Protein AF-A0A920LAZ4-F1 (afdb_monomer)

Structure (mmCIF, N/CA/C/O backbone):
data_AF-A0A920LAZ4-F1
#
_entry.id   AF-A0A920LAZ4-F1
#
loop_
_atom_site.group_PDB
_atom_site.id
_atom_site.type_symbol
_atom_site.label_atom_id
_atom_site.label_alt_id
_atom_site.label_comp_id
_atom_site.label_asym_id
_atom_site.label_entity_id
_atom_site.label_seq_id
_atom_site.pdbx_PDB_ins_code
_atom_site.Cartn_x
_atom_site.Cartn_y
_atom_site.Cartn_z
_atom_site.occupancy
_atom_site.B_iso_or_equiv
_atom_site.auth_seq_id
_atom_site.auth_comp_id
_atom_site.auth_asym_id
_atom_site.auth_atom_id
_atom_site.pdbx_PDB_model_num
ATOM 1 N N . MET A 1 1 ? -30.331 10.396 49.986 1.00 53.00 1 MET A N 1
ATOM 2 C CA . MET A 1 1 ? -31.329 10.910 49.026 1.00 53.00 1 MET A CA 1
ATOM 3 C C . MET A 1 1 ? -30.552 11.430 47.834 1.00 53.00 1 MET A C 1
ATOM 5 O O . MET A 1 1 ? -29.598 12.159 48.061 1.00 53.00 1 MET A O 1
ATOM 9 N N . ALA A 1 2 ? -30.860 10.979 46.620 1.00 58.97 2 ALA A N 1
ATOM 10 C CA . ALA A 1 2 ? -30.285 11.540 45.400 1.00 58.97 2 ALA A CA 1
ATOM 11 C C . ALA A 1 2 ? -31.360 12.420 44.762 1.00 58.97 2 ALA A C 1
ATOM 13 O O . ALA A 1 2 ? -32.485 11.960 44.573 1.00 58.97 2 ALA A O 1
ATOM 14 N N . GLU A 1 3 ? -31.033 13.681 44.514 1.00 60.91 3 GLU A N 1
ATOM 15 C CA . GLU A 1 3 ? -31.955 14.652 43.930 1.00 60.91 3 GLU A CA 1
ATOM 16 C C . GLU A 1 3 ? -31.967 14.466 42.409 1.00 60.91 3 GLU A C 1
ATOM 18 O O . GLU A 1 3 ? -30.912 14.395 41.774 1.00 60.91 3 GLU A O 1
ATOM 23 N N . ALA A 1 4 ? -33.160 14.296 41.835 1.00 68.44 4 ALA A N 1
ATOM 24 C CA . ALA A 1 4 ? -33.341 14.086 40.406 1.00 68.44 4 ALA A CA 1
ATOM 25 C C . ALA A 1 4 ? -33.201 15.424 39.670 1.00 68.44 4 ALA A C 1
ATOM 27 O O . ALA A 1 4 ? -33.919 16.377 39.960 1.00 68.44 4 ALA A O 1
ATOM 28 N N . ILE A 1 5 ? -32.276 15.493 38.712 1.00 71.62 5 ILE A N 1
ATOM 29 C CA . ILE A 1 5 ? -32.167 16.634 37.801 1.00 71.62 5 ILE A CA 1
ATOM 30 C C . ILE A 1 5 ? -33.279 16.489 36.758 1.00 71.62 5 ILE A C 1
ATOM 32 O O . ILE A 1 5 ? -33.207 15.615 35.893 1.00 71.62 5 ILE A O 1
ATOM 36 N N . GLU A 1 6 ? -34.309 17.330 36.838 1.00 60.12 6 GLU A N 1
ATOM 37 C CA . GLU A 1 6 ? -35.322 17.446 35.787 1.00 60.12 6 GLU A CA 1
ATOM 38 C C . GLU A 1 6 ? -34.756 18.259 34.614 1.00 60.12 6 GLU A C 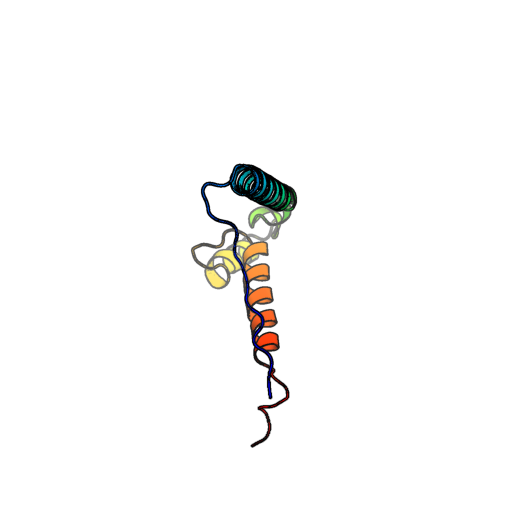1
ATOM 40 O O . GLU A 1 6 ? -34.495 19.458 34.721 1.00 60.12 6 GLU A O 1
ATOM 45 N N . LEU A 1 7 ? -34.534 17.587 33.483 1.00 64.81 7 LEU A N 1
ATOM 46 C CA . LEU A 1 7 ? -34.115 18.215 32.232 1.00 64.81 7 LEU A CA 1
ATOM 47 C C . LEU A 1 7 ? -35.355 18.651 31.446 1.00 64.81 7 LEU A C 1
ATOM 49 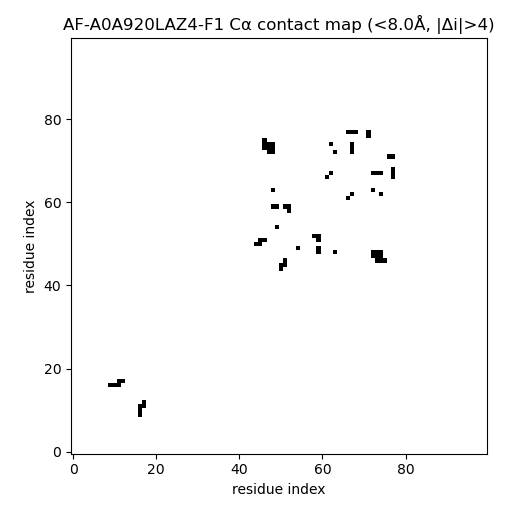O O . LEU A 1 7 ? -36.084 17.814 30.916 1.00 64.81 7 LEU A O 1
ATOM 53 N N . ASN A 1 8 ? -35.578 19.962 31.356 1.00 59.16 8 ASN A N 1
ATOM 54 C CA . ASN A 1 8 ? -36.621 20.535 30.513 1.00 59.16 8 ASN A 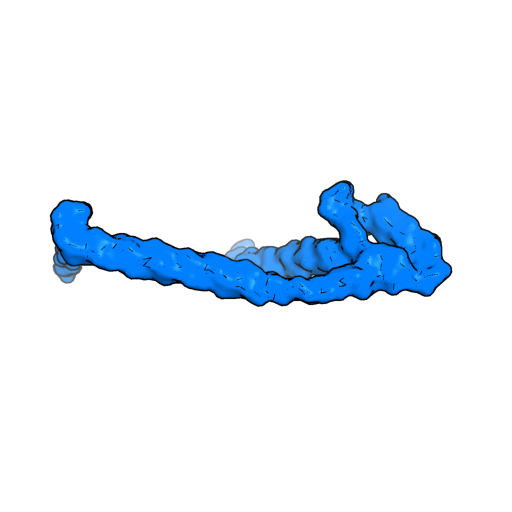CA 1
ATOM 55 C C . ASN A 1 8 ? -36.053 20.793 29.109 1.00 59.16 8 ASN A C 1
ATOM 57 O O . ASN A 1 8 ? -35.289 21.740 28.911 1.00 59.16 8 ASN A O 1
ATOM 61 N N . PHE A 1 9 ? -36.382 19.931 28.147 1.00 66.19 9 PHE A N 1
ATOM 62 C CA . PHE A 1 9 ? -35.971 20.129 26.759 1.00 66.19 9 PHE A CA 1
ATOM 63 C C . PHE A 1 9 ? -36.935 21.100 26.056 1.00 66.19 9 PHE A C 1
ATOM 65 O O . PHE A 1 9 ? -38.151 20.921 26.163 1.00 66.19 9 PHE A O 1
ATOM 72 N N . PRO A 1 10 ? -36.426 22.126 25.348 1.00 62.06 10 PRO A N 1
ATOM 73 C CA . PRO A 1 10 ? -37.269 23.067 24.615 1.00 62.06 10 PRO A CA 1
ATOM 74 C C . PRO A 1 10 ? -38.068 22.351 23.519 1.00 62.06 10 PRO A C 1
ATOM 76 O O . PRO A 1 10 ? -37.574 21.424 22.877 1.00 62.06 10 PRO A O 1
ATOM 79 N N . ASN A 1 11 ? -39.313 22.783 23.308 1.00 61.19 11 ASN A N 1
ATOM 80 C CA . ASN A 1 11 ? -40.232 22.160 22.360 1.00 61.19 11 ASN A CA 1
ATOM 81 C C . ASN A 1 11 ? -39.834 22.534 20.915 1.00 61.19 11 ASN A C 1
ATOM 83 O O . ASN A 1 11 ? -39.423 23.667 20.642 1.00 61.19 11 ASN A O 1
ATOM 87 N N . GLU A 1 12 ? -39.969 21.612 19.956 1.00 58.16 12 GLU A N 1
ATOM 88 C CA . GLU A 1 12 ? -39.529 21.803 18.554 1.00 58.16 12 GLU A CA 1
ATOM 89 C C . GLU A 1 12 ? -40.221 22.980 17.832 1.00 58.16 12 GLU A C 1
ATOM 91 O O . GLU A 1 12 ? -39.770 23.432 16.780 1.00 58.16 12 GLU A O 1
ATOM 96 N N . ASN A 1 13 ? -41.312 23.505 18.399 1.00 57.78 13 ASN A N 1
ATOM 97 C CA . ASN A 1 13 ? -42.105 24.588 17.817 1.00 57.78 13 ASN A CA 1
ATOM 98 C C . ASN A 1 13 ? -41.763 25.999 18.326 1.00 57.78 13 ASN A C 1
ATOM 100 O O . ASN A 1 13 ? -42.342 26.970 17.829 1.00 57.78 13 ASN A O 1
ATOM 104 N N . ASP A 1 14 ? -40.828 26.144 19.265 1.00 61.06 14 ASP A N 1
ATOM 105 C CA . ASP A 1 14 ? -40.408 27.456 19.755 1.00 61.06 14 ASP A CA 1
ATOM 106 C C . ASP A 1 14 ? -39.486 28.162 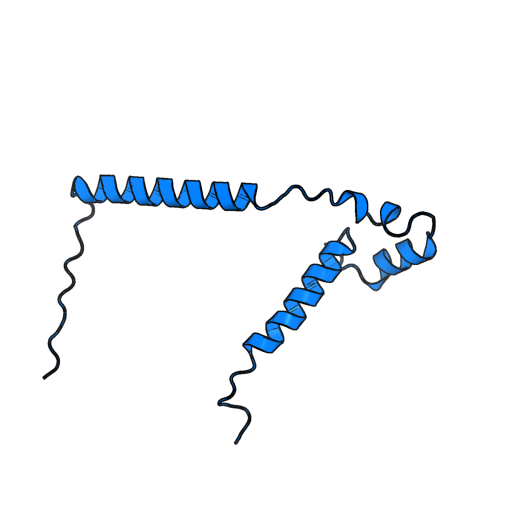18.746 1.00 61.06 14 ASP A C 1
ATOM 108 O O . ASP A 1 14 ? -38.588 27.573 18.150 1.00 61.06 14 ASP A O 1
ATOM 112 N N . LYS A 1 15 ? -39.673 29.472 18.532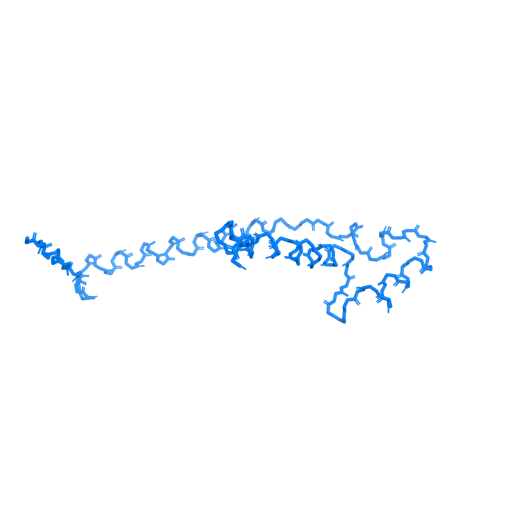 1.00 58.62 15 LYS A N 1
ATOM 113 C CA . LYS A 1 15 ? -38.835 30.244 17.585 1.00 58.62 15 LYS A CA 1
ATOM 114 C C . LYS A 1 15 ? -37.336 30.120 17.898 1.00 58.62 15 LYS A C 1
ATOM 116 O O . LYS A 1 15 ? -36.529 30.036 16.981 1.00 58.62 15 LYS A O 1
ATOM 121 N N . SER A 1 16 ? -37.000 30.016 19.185 1.00 60.09 16 SER A N 1
ATOM 122 C CA . SER A 1 16 ? -35.633 29.793 19.659 1.00 60.09 16 SER A CA 1
ATOM 123 C C . SER A 1 16 ? -35.076 28.423 19.249 1.00 60.09 16 SER A C 1
ATOM 125 O O . SER A 1 16 ? -33.911 28.347 18.878 1.00 60.09 16 SER A O 1
ATOM 127 N N . SER A 1 17 ? -35.876 27.348 19.225 1.00 59.62 17 SER A N 1
ATOM 128 C CA . SER A 1 17 ? -35.383 26.029 18.800 1.00 59.62 17 SER A CA 1
ATOM 129 C C . SER A 1 17 ? -35.132 25.973 17.291 1.00 59.62 17 SER A C 1
ATOM 131 O O . SER A 1 17 ? -34.174 25.336 16.864 1.00 59.62 17 SER A O 1
ATOM 133 N N . LYS A 1 18 ? -35.892 26.712 16.471 1.00 63.50 18 LYS A N 1
ATOM 134 C CA . LYS A 1 18 ? -35.597 26.860 15.031 1.00 63.50 18 LYS A CA 1
ATOM 135 C C . LYS A 1 18 ? -34.265 27.566 14.772 1.00 63.50 18 LYS A C 1
ATOM 137 O O . LYS A 1 18 ? -33.483 27.080 13.963 1.00 63.50 18 LYS A O 1
ATOM 142 N N . GLU A 1 19 ? -33.988 28.657 15.483 1.00 68.06 19 GLU A N 1
ATOM 143 C CA . GLU A 1 19 ? -32.721 29.397 15.368 1.00 68.06 19 GLU A CA 1
ATOM 144 C C . GLU A 1 19 ? -31.518 28.551 15.828 1.00 68.06 19 GLU A C 1
ATOM 146 O O . GLU A 1 19 ? -30.470 28.535 15.176 1.00 68.06 19 GLU A O 1
ATOM 151 N N . LEU A 1 20 ? -31.681 27.775 16.905 1.00 64.88 20 LEU A N 1
ATOM 152 C CA . LEU A 1 20 ? -30.651 26.845 17.371 1.00 64.88 20 LEU A CA 1
ATOM 153 C C . LEU A 1 20 ? -30.406 25.704 16.376 1.00 64.88 20 LEU A C 1
ATOM 155 O O . LEU A 1 20 ? -29.252 25.378 16.116 1.00 64.88 20 LEU A O 1
ATOM 159 N N . ASN A 1 21 ? -31.457 25.138 15.777 1.00 69.75 21 ASN A N 1
ATOM 160 C CA . ASN A 1 21 ? -31.311 24.108 14.746 1.00 69.75 21 ASN A CA 1
ATOM 161 C C . ASN A 1 21 ? -30.551 24.642 13.523 1.00 69.75 21 ASN A C 1
ATOM 163 O O . ASN A 1 21 ? -29.631 23.980 13.051 1.00 69.75 21 ASN A O 1
ATOM 167 N N . THR A 1 22 ? -30.843 25.869 13.072 1.00 75.31 22 THR A N 1
ATOM 168 C CA . THR A 1 22 ? -30.102 26.484 11.956 1.00 75.31 22 THR A CA 1
ATOM 169 C C . THR A 1 22 ? -28.626 26.704 12.281 1.00 75.31 22 THR A C 1
ATOM 171 O O . THR A 1 22 ? -27.767 26.425 11.451 1.00 75.31 22 THR A O 1
ATOM 174 N N . LEU A 1 23 ? -28.305 27.119 13.512 1.00 74.75 23 LEU A N 1
ATOM 175 C CA . LEU A 1 23 ? -26.919 27.314 13.941 1.00 74.75 23 LEU A CA 1
ATOM 176 C C . LEU A 1 23 ? -26.154 25.985 14.037 1.00 74.75 23 LEU A C 1
ATOM 178 O O . LEU A 1 23 ? -24.980 25.914 13.670 1.00 74.75 23 LEU A O 1
ATOM 182 N N . VAL A 1 24 ? -26.813 24.926 14.517 1.00 75.75 24 VAL A N 1
ATOM 183 C CA . VAL A 1 24 ? -26.250 23.569 14.572 1.00 75.75 24 VAL A CA 1
ATOM 184 C C . VAL A 1 24 ? -25.996 23.033 13.164 1.00 75.75 24 VAL A C 1
ATOM 186 O O . VAL A 1 24 ? -24.920 22.491 12.912 1.00 75.75 24 VAL A O 1
ATOM 189 N N . GLU A 1 25 ? -26.937 23.222 12.239 1.00 76.56 25 GLU A N 1
ATOM 190 C CA . GLU A 1 25 ? -26.780 22.842 10.833 1.00 76.56 25 GLU A CA 1
ATOM 191 C C . GLU A 1 25 ? -25.634 23.603 10.158 1.00 76.56 25 GLU A C 1
ATOM 193 O O . GLU A 1 25 ? -24.797 22.979 9.504 1.00 76.56 25 GLU A O 1
ATOM 198 N N . ASP A 1 26 ? -25.536 24.920 10.357 1.00 77.00 26 ASP A N 1
ATOM 199 C CA . ASP A 1 26 ? -24.459 25.742 9.799 1.00 77.00 26 ASP A CA 1
ATOM 200 C C . ASP A 1 26 ? -23.091 25.344 10.362 1.00 77.00 26 ASP A C 1
ATOM 202 O O . ASP A 1 26 ? -22.140 25.164 9.596 1.00 77.00 26 ASP A O 1
ATOM 206 N N . THR A 1 27 ? -23.005 25.095 11.672 1.00 77.50 27 THR A N 1
ATOM 207 C CA . THR A 1 27 ? -21.775 24.623 12.327 1.00 77.50 27 THR A CA 1
ATOM 208 C C . THR A 1 27 ? -21.383 23.232 11.825 1.00 77.50 27 THR A C 1
ATOM 210 O O . THR A 1 27 ? -20.218 22.984 11.522 1.00 77.50 27 THR A O 1
ATOM 213 N N . ALA A 1 28 ? -22.345 22.315 11.674 1.00 74.56 28 ALA A N 1
ATOM 214 C CA . ALA A 1 28 ? -22.099 20.988 11.114 1.00 74.56 28 ALA A CA 1
ATOM 215 C C . ALA A 1 28 ? -21.625 21.066 9.652 1.00 74.56 28 ALA A C 1
ATOM 217 O O . ALA A 1 28 ? -20.739 20.316 9.239 1.00 74.56 28 ALA A O 1
ATOM 218 N N . ARG A 1 29 ? -22.172 22.002 8.871 1.00 73.69 29 ARG A N 1
ATOM 219 C CA . ARG A 1 29 ? -21.793 22.246 7.475 1.00 73.69 29 ARG A CA 1
ATOM 220 C C . ARG A 1 29 ? -20.421 22.908 7.352 1.00 73.69 29 ARG A C 1
ATOM 222 O O . ARG A 1 29 ? -19.698 22.624 6.400 1.00 73.69 29 ARG A O 1
ATOM 229 N N . GLU A 1 30 ? -20.055 23.774 8.289 1.00 75.38 30 GLU A N 1
ATOM 230 C CA . GLU A 1 30 ? -18.730 24.388 8.380 1.00 75.38 30 GLU A CA 1
ATOM 231 C C . GLU A 1 30 ? -17.669 23.368 8.805 1.00 75.38 30 GLU A C 1
ATOM 233 O O . GLU A 1 30 ? -16.657 23.234 8.119 1.00 75.38 30 GLU A O 1
ATOM 238 N N . LEU A 1 31 ? -17.954 22.545 9.818 1.00 73.06 31 LEU A N 1
ATOM 239 C CA . LEU A 1 31 ? -17.114 21.407 10.203 1.00 73.06 31 LEU A CA 1
ATOM 240 C C . LEU A 1 31 ? -16.930 20.419 9.041 1.00 73.06 31 LEU A C 1
ATOM 242 O O . LEU A 1 31 ? -15.814 19.968 8.792 1.00 73.06 31 LEU A O 1
ATOM 246 N N . ALA A 1 32 ? -17.987 20.123 8.275 1.00 67.69 32 ALA A N 1
ATOM 247 C CA . ALA A 1 32 ? -17.883 19.291 7.073 1.00 67.69 32 ALA A CA 1
ATOM 248 C C . ALA A 1 32 ? -16.967 19.926 6.007 1.00 67.69 32 ALA A C 1
ATOM 250 O O . ALA A 1 32 ? -16.111 19.245 5.447 1.00 67.69 32 ALA A O 1
ATOM 251 N N . LYS A 1 33 ? -17.071 21.244 5.777 1.00 67.06 33 LYS A N 1
ATOM 252 C CA . LYS A 1 33 ? -16.180 21.979 4.858 1.00 67.06 33 LYS A CA 1
ATOM 253 C C . LYS A 1 33 ? -14.725 22.019 5.337 1.00 67.06 33 LYS A C 1
ATOM 255 O O . LYS A 1 33 ? -13.820 22.028 4.505 1.00 67.06 33 LYS A O 1
ATOM 260 N N . GLU A 1 34 ? -14.476 22.075 6.644 1.00 59.25 34 GLU A N 1
ATOM 261 C CA . GLU A 1 34 ? -13.120 22.006 7.205 1.00 59.25 34 GLU A CA 1
ATOM 262 C C . GLU A 1 34 ? -12.499 20.612 7.060 1.00 59.25 34 GLU A C 1
ATOM 264 O O . GLU A 1 34 ? -11.295 20.507 6.812 1.00 59.25 34 GLU A O 1
ATOM 269 N N . ILE A 1 35 ? -13.305 19.550 7.154 1.00 58.41 35 ILE A N 1
ATOM 270 C CA . ILE A 1 35 ? -12.863 18.174 6.890 1.00 58.41 35 ILE A CA 1
ATOM 271 C C . ILE A 1 35 ? -12.498 18.011 5.404 1.00 58.41 35 ILE A C 1
ATOM 273 O O . ILE A 1 35 ? -11.415 17.508 5.107 1.00 58.41 35 ILE A O 1
ATOM 277 N N . ASP A 1 36 ? -13.322 18.528 4.486 1.00 52.25 36 ASP A N 1
ATOM 278 C CA . ASP A 1 36 ? -13.044 18.545 3.037 1.00 52.25 36 ASP A CA 1
ATOM 279 C C . ASP A 1 36 ? -11.793 19.371 2.666 1.00 52.25 36 ASP A C 1
ATOM 281 O O . ASP A 1 36 ? -11.080 19.053 1.717 1.00 52.25 36 ASP A O 1
ATOM 285 N N . LYS A 1 37 ? -11.469 20.431 3.419 1.00 50.91 37 LYS A N 1
ATOM 286 C CA . LYS A 1 37 ? -10.251 21.237 3.189 1.00 50.91 37 LYS A CA 1
ATOM 287 C C . LYS A 1 37 ? -8.986 20.636 3.809 1.00 50.91 37 LYS A C 1
ATOM 289 O O . LYS A 1 37 ? -7.891 20.935 3.335 1.00 50.91 37 LYS A O 1
ATOM 294 N N . LYS A 1 38 ? -9.112 19.805 4.851 1.00 47.56 38 LYS A N 1
ATOM 295 C CA . LYS A 1 38 ? -7.996 19.061 5.468 1.00 47.56 38 LYS A CA 1
ATOM 296 C C . LYS A 1 38 ? -7.674 17.744 4.774 1.00 47.56 38 LYS A C 1
ATOM 298 O O . LYS A 1 38 ? -6.652 17.146 5.099 1.00 47.56 38 LYS A O 1
ATOM 303 N N . THR A 1 39 ? -8.446 17.332 3.772 1.00 47.59 39 THR A N 1
ATOM 304 C CA . THR A 1 39 ? -7.851 16.583 2.667 1.00 47.59 39 THR A CA 1
ATOM 305 C C . THR A 1 39 ? -7.106 17.594 1.814 1.00 47.59 39 THR A C 1
ATOM 307 O O . THR A 1 39 ? -7.563 18.020 0.753 1.00 47.59 39 THR A O 1
ATOM 310 N N . THR A 1 40 ? -5.945 18.025 2.314 1.00 48.25 40 THR A N 1
ATOM 311 C CA . THR A 1 40 ? -4.867 18.454 1.439 1.00 48.25 40 THR A CA 1
ATOM 312 C C . THR A 1 40 ? -4.884 17.483 0.276 1.00 48.25 40 THR A C 1
ATOM 314 O O . THR A 1 40 ? -4.830 16.264 0.454 1.00 48.25 40 THR A O 1
ATOM 317 N N . LYS A 1 41 ? -5.049 18.021 -0.927 1.00 52.19 41 LYS A N 1
ATOM 318 C CA . LYS A 1 41 ? -4.727 17.327 -2.163 1.00 52.19 41 LYS A CA 1
ATOM 319 C C . LYS A 1 41 ? -3.206 17.158 -2.134 1.00 52.19 41 LYS A C 1
ATOM 321 O O . LYS A 1 41 ? -2.487 17.836 -2.856 1.00 52.19 41 LYS A O 1
ATOM 326 N N . ASP A 1 42 ? -2.724 16.379 -1.165 1.00 57.03 42 ASP A N 1
ATOM 327 C CA . ASP A 1 42 ? -1.367 15.904 -1.081 1.00 57.03 42 ASP A CA 1
ATOM 328 C C . ASP A 1 42 ? -1.158 15.261 -2.426 1.00 57.03 42 ASP A C 1
ATOM 330 O O . ASP A 1 42 ? -1.939 14.406 -2.842 1.00 57.03 42 ASP A O 1
ATOM 334 N N . ASP A 1 43 ? -0.209 15.799 -3.171 1.00 67.62 43 ASP A N 1
ATOM 335 C CA . ASP A 1 43 ? 0.046 15.355 -4.519 1.00 67.62 43 ASP A CA 1
ATOM 336 C C . ASP A 1 43 ? 0.537 13.901 -4.449 1.00 67.62 43 ASP A C 1
ATOM 338 O O . ASP A 1 43 ? 1.729 13.613 -4.303 1.00 67.62 43 ASP A O 1
ATOM 342 N N . PHE A 1 44 ? -0.415 12.960 -4.459 1.00 74.88 44 PHE A N 1
ATOM 343 C CA . PHE A 1 44 ? -0.172 11.525 -4.387 1.00 74.88 44 PHE A CA 1
ATOM 344 C C . PHE A 1 44 ? 0.499 11.024 -5.666 1.00 74.88 44 PHE A C 1
ATOM 346 O O . PHE A 1 44 ? 0.867 9.855 -5.727 1.00 74.88 44 PHE A O 1
ATOM 353 N N . SER A 1 45 ? 0.736 11.901 -6.650 1.00 80.38 45 SER A N 1
ATOM 354 C CA . SER A 1 45 ? 1.525 11.611 -7.844 1.00 80.38 45 SER A CA 1
ATOM 355 C C . SER A 1 45 ? 2.869 10.987 -7.481 1.00 80.38 45 SER A C 1
ATOM 357 O O . SER A 1 45 ? 3.253 9.991 -8.082 1.00 80.38 45 SER A O 1
ATOM 359 N N . LYS A 1 46 ? 3.545 11.460 -6.422 1.00 85.62 46 LYS A N 1
ATOM 360 C CA . LYS A 1 46 ? 4.818 10.867 -5.959 1.00 85.62 46 LYS A CA 1
ATOM 361 C C . LYS A 1 46 ? 4.699 9.420 -5.464 1.00 85.62 46 LYS A C 1
ATOM 363 O O . LYS A 1 46 ? 5.696 8.712 -5.377 1.00 85.62 46 LYS A O 1
ATOM 368 N N . TYR A 1 47 ? 3.492 9.003 -5.101 1.00 88.56 47 TYR A N 1
ATOM 369 C CA . TYR A 1 47 ? 3.182 7.652 -4.657 1.00 88.56 47 TYR A CA 1
ATOM 370 C C . TYR A 1 47 ? 2.452 6.849 -5.724 1.00 88.56 47 TYR A C 1
ATOM 372 O O . TYR A 1 47 ? 2.052 5.734 -5.435 1.00 88.56 47 TYR A O 1
ATOM 380 N N . GLN A 1 48 ? 2.248 7.353 -6.939 1.00 88.94 48 GLN A N 1
ATOM 381 C CA . GLN A 1 48 ? 1.833 6.470 -8.024 1.00 88.94 48 GLN A CA 1
ATOM 382 C C . GLN A 1 48 ? 2.900 5.394 -8.217 1.00 88.94 48 GLN A C 1
ATOM 384 O O . GLN A 1 48 ? 4.088 5.681 -8.090 1.00 88.94 48 GLN A O 1
ATOM 389 N N . ILE A 1 49 ? 2.473 4.161 -8.490 1.00 87.62 49 ILE A N 1
ATOM 390 C CA . ILE A 1 49 ? 3.363 2.991 -8.560 1.00 87.62 49 ILE A CA 1
ATOM 391 C C . ILE A 1 49 ? 4.548 3.260 -9.501 1.00 87.62 49 ILE A C 1
ATOM 393 O O . ILE A 1 49 ? 5.694 3.029 -9.115 1.00 87.62 49 ILE A O 1
ATOM 397 N N . ASP A 1 50 ? 4.267 3.842 -10.668 1.00 84.69 50 ASP A N 1
ATOM 398 C CA . ASP A 1 50 ? 5.260 4.161 -11.700 1.00 84.69 50 ASP A CA 1
ATOM 399 C C . ASP A 1 50 ? 6.290 5.205 -11.236 1.00 84.69 50 ASP A C 1
ATOM 401 O O . ASP A 1 50 ? 7.461 5.140 -11.603 1.00 84.69 50 ASP A O 1
ATOM 405 N N . ASN A 1 51 ? 5.873 6.148 -10.385 1.00 88.94 51 ASN A N 1
ATOM 406 C CA . ASN A 1 51 ? 6.745 7.194 -9.848 1.00 88.94 51 ASN A CA 1
ATOM 407 C C . ASN A 1 51 ? 7.511 6.725 -8.603 1.00 88.94 51 ASN A C 1
ATOM 409 O O . ASN A 1 51 ? 8.643 7.150 -8.375 1.00 88.94 51 ASN A O 1
ATOM 413 N N . TYR A 1 52 ? 6.902 5.856 -7.791 1.00 90.38 52 TYR A N 1
ATOM 414 C CA . TYR A 1 52 ? 7.476 5.370 -6.538 1.00 90.38 52 TYR A CA 1
ATOM 415 C C . TYR A 1 52 ? 8.645 4.404 -6.778 1.00 90.38 52 TYR A C 1
ATOM 417 O O . TYR A 1 52 ? 9.670 4.498 -6.105 1.00 90.38 52 TYR A O 1
ATOM 425 N N . TYR A 1 53 ? 8.519 3.530 -7.778 1.00 90.19 53 TYR A N 1
ATOM 426 C CA . TYR A 1 53 ? 9.583 2.638 -8.249 1.00 90.19 53 TYR A CA 1
ATOM 427 C C . TYR A 1 53 ? 10.147 3.123 -9.590 1.00 90.19 53 TYR A C 1
ATOM 429 O O . TYR A 1 53 ? 10.212 2.365 -10.553 1.00 90.19 53 TYR A O 1
ATOM 437 N N . ASN A 1 54 ? 10.524 4.401 -9.682 1.00 87.69 54 ASN A N 1
ATOM 438 C CA . ASN A 1 54 ? 10.982 5.009 -10.93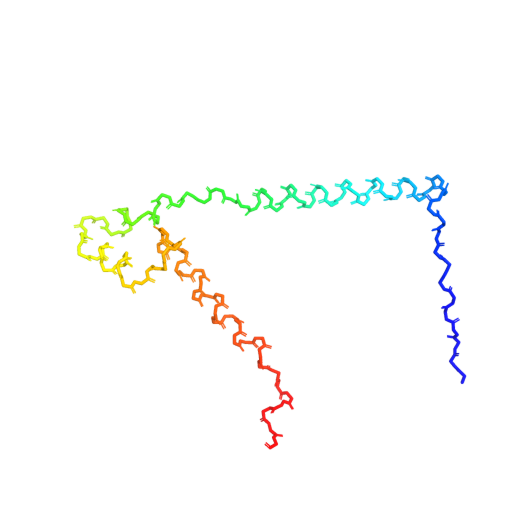4 1.00 87.69 54 ASN A CA 1
ATOM 439 C C . ASN A 1 54 ? 12.112 4.195 -11.604 1.00 87.69 54 ASN A C 1
ATOM 441 O O . ASN A 1 54 ? 13.247 4.174 -11.126 1.00 87.69 54 ASN A O 1
ATOM 445 N N . GLY A 1 55 ? 11.792 3.532 -12.719 1.00 88.44 55 GLY A N 1
ATOM 446 C CA . GLY A 1 55 ? 12.711 2.669 -13.471 1.00 88.44 55 GLY A CA 1
ATOM 447 C C . GLY A 1 55 ? 12.841 1.224 -12.963 1.00 88.44 55 GLY A C 1
ATOM 448 O O . GLY A 1 55 ? 13.492 0.420 -13.628 1.00 88.44 55 GLY A O 1
ATOM 449 N N . ASP A 1 56 ? 12.204 0.862 -11.847 1.00 93.25 56 ASP A N 1
ATOM 450 C CA . ASP A 1 56 ? 12.173 -0.496 -11.289 1.00 93.25 56 ASP A CA 1
ATOM 451 C C . ASP A 1 56 ? 10.813 -1.166 -11.540 1.00 93.25 56 ASP A C 1
ATOM 453 O O . ASP A 1 56 ? 9.898 -1.176 -10.714 1.00 93.25 56 ASP A O 1
ATOM 457 N N . THR A 1 57 ? 10.697 -1.755 -12.729 1.00 94.12 57 THR A N 1
ATOM 458 C CA . THR A 1 57 ? 9.489 -2.472 -13.162 1.00 94.12 57 THR A CA 1
ATOM 459 C C . THR A 1 57 ? 9.198 -3.700 -12.301 1.00 94.12 57 THR A C 1
ATOM 461 O O . THR A 1 57 ? 8.039 -3.973 -11.996 1.00 94.12 57 THR A O 1
ATOM 464 N N . LEU A 1 58 ? 10.235 -4.412 -11.847 1.00 95.19 58 LEU A N 1
ATOM 465 C CA . LEU A 1 58 ? 10.068 -5.597 -11.011 1.00 95.19 58 LEU A CA 1
ATOM 466 C C . LEU A 1 58 ? 9.524 -5.220 -9.629 1.00 95.19 58 LEU A C 1
ATOM 468 O O . LEU A 1 58 ? 8.593 -5.862 -9.143 1.00 95.19 58 LEU A O 1
ATOM 472 N N . GLY A 1 59 ? 10.073 -4.174 -9.006 1.00 93.69 59 GLY A N 1
ATOM 473 C CA . GLY A 1 59 ? 9.587 -3.648 -7.730 1.00 93.69 59 GLY A CA 1
ATOM 474 C C . GLY A 1 59 ? 8.132 -3.181 -7.810 1.00 93.69 59 GLY A C 1
ATOM 475 O O . GLY A 1 59 ? 7.318 -3.547 -6.955 1.00 93.69 59 GLY A O 1
ATOM 476 N N . ALA A 1 60 ? 7.782 -2.461 -8.879 1.00 94.25 60 ALA A N 1
ATOM 477 C CA . ALA A 1 60 ? 6.415 -2.027 -9.161 1.00 94.25 60 ALA A CA 1
ATOM 478 C C . ALA A 1 60 ? 5.436 -3.210 -9.295 1.00 94.25 60 ALA A C 1
AT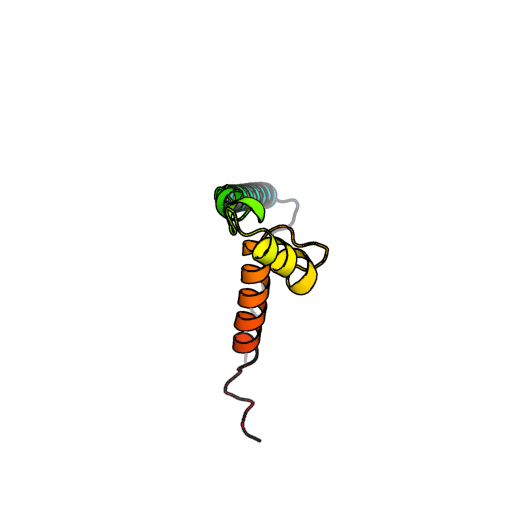OM 480 O O . ALA A 1 60 ? 4.386 -3.228 -8.643 1.00 94.25 60 ALA A O 1
ATOM 481 N N . ASP A 1 61 ? 5.796 -4.227 -10.081 1.00 94.69 61 ASP A N 1
ATOM 482 C CA . ASP A 1 61 ? 4.966 -5.415 -10.289 1.00 94.69 61 ASP A CA 1
ATOM 483 C C . ASP A 1 61 ? 4.810 -6.240 -9.014 1.00 94.69 61 ASP A C 1
ATOM 485 O O . ASP A 1 61 ? 3.725 -6.750 -8.724 1.00 94.69 61 ASP A O 1
ATOM 489 N N . VAL A 1 62 ? 5.874 -6.375 -8.222 1.00 95.62 62 VAL A N 1
ATOM 490 C CA . VAL A 1 62 ? 5.812 -7.072 -6.936 1.00 95.62 62 VAL A CA 1
ATOM 491 C C . VAL A 1 62 ? 4.877 -6.337 -5.980 1.00 95.62 62 VAL A C 1
ATOM 493 O O . VAL A 1 62 ? 3.999 -6.976 -5.397 1.00 95.62 62 VAL A O 1
ATOM 496 N N . LEU A 1 63 ? 5.005 -5.012 -5.848 1.00 94.31 63 LEU A N 1
ATOM 497 C CA . LEU A 1 63 ? 4.101 -4.208 -5.025 1.00 94.31 63 LEU A CA 1
ATOM 498 C C . LEU A 1 63 ? 2.641 -4.429 -5.450 1.00 94.31 63 LEU A C 1
ATOM 500 O O . LEU A 1 63 ? 1.806 -4.796 -4.618 1.00 94.31 63 LEU A O 1
ATOM 504 N N . LYS A 1 64 ? 2.353 -4.270 -6.745 1.00 93.88 64 LYS A N 1
ATOM 505 C CA . LYS A 1 64 ? 1.004 -4.377 -7.309 1.00 93.88 64 LYS A CA 1
ATOM 506 C C . LYS A 1 64 ? 0.396 -5.771 -7.156 1.00 93.88 64 LYS A C 1
ATOM 508 O O . LYS A 1 64 ? -0.767 -5.891 -6.793 1.00 93.88 64 LYS A O 1
ATOM 513 N N . ASN A 1 65 ? 1.171 -6.822 -7.415 1.00 94.94 65 ASN A N 1
ATOM 514 C CA . ASN A 1 65 ? 0.648 -8.188 -7.484 1.00 94.94 65 ASN A CA 1
ATOM 515 C C . ASN A 1 65 ? 0.683 -8.937 -6.144 1.00 94.94 65 ASN A C 1
ATOM 517 O O . ASN A 1 65 ? -0.002 -9.951 -6.003 1.00 94.94 65 ASN A O 1
ATOM 521 N N . LYS A 1 66 ? 1.518 -8.514 -5.184 1.00 96.44 66 LYS A N 1
ATOM 522 C CA . LYS A 1 66 ? 1.707 -9.232 -3.909 1.00 96.44 66 LYS A CA 1
ATOM 523 C C . LYS A 1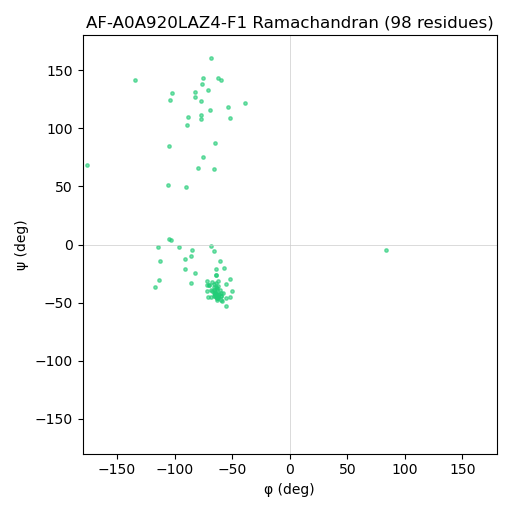 66 ? 1.209 -8.477 -2.684 1.00 96.44 66 LYS A C 1
ATOM 525 O O . LYS A 1 66 ? 0.827 -9.133 -1.718 1.00 96.44 66 LYS A O 1
ATOM 530 N N . TYR A 1 67 ? 1.244 -7.145 -2.690 1.00 96.25 67 TYR A N 1
ATOM 531 C CA . TYR A 1 67 ? 1.052 -6.358 -1.468 1.00 96.25 67 TYR A CA 1
ATOM 532 C C . TYR A 1 67 ? -0.181 -5.457 -1.493 1.00 96.25 67 TYR A C 1
ATOM 534 O O . TYR A 1 67 ? -0.823 -5.303 -0.447 1.00 96.25 67 TYR A O 1
ATOM 542 N N . LEU A 1 68 ? -0.510 -4.871 -2.648 1.00 95.50 68 LEU A N 1
ATOM 543 C CA . LEU A 1 68 ? -1.723 -4.072 -2.795 1.00 95.50 68 LEU A CA 1
ATOM 544 C C . LEU A 1 68 ? -2.960 -4.972 -2.778 1.00 95.50 68 LEU A C 1
ATOM 546 O O . LEU A 1 68 ? -3.017 -6.009 -3.441 1.00 95.50 68 LEU A O 1
ATOM 550 N N . ALA A 1 69 ? -3.958 -4.572 -1.996 1.00 95.44 69 ALA A N 1
ATOM 551 C CA . ALA A 1 69 ? -5.277 -5.176 -2.068 1.00 95.44 69 ALA A CA 1
ATOM 552 C C . ALA A 1 69 ? -5.955 -4.820 -3.407 1.00 95.44 69 ALA A C 1
ATOM 554 O O . ALA A 1 69 ? -5.601 -3.815 -4.020 1.00 95.44 69 ALA A O 1
ATOM 555 N 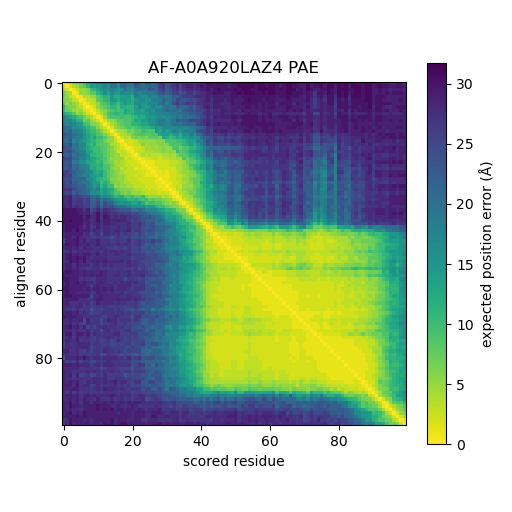N . PRO A 1 70 ? -6.979 -5.571 -3.853 1.00 94.06 70 PRO A N 1
ATOM 556 C CA . PRO A 1 70 ? -7.651 -5.308 -5.132 1.00 94.06 70 PRO A CA 1
ATOM 557 C C . PRO A 1 70 ? -8.243 -3.896 -5.291 1.00 94.06 70 PRO A C 1
ATOM 559 O O . PRO A 1 70 ? -8.506 -3.468 -6.409 1.00 94.06 70 PRO A O 1
ATOM 562 N N . TRP A 1 71 ? -8.481 -3.190 -4.183 1.00 92.56 71 TRP A N 1
ATOM 563 C CA . TRP A 1 71 ? -8.995 -1.816 -4.143 1.00 92.56 71 TRP A CA 1
ATOM 564 C C . TRP A 1 71 ? -7.913 -0.767 -3.841 1.00 92.56 71 TRP A C 1
ATOM 566 O O . TRP A 1 71 ? -8.239 0.405 -3.679 1.00 92.56 71 TRP A O 1
ATOM 576 N N . GLU A 1 72 ? -6.647 -1.173 -3.726 1.00 93.19 72 GLU A N 1
ATOM 577 C CA . GLU A 1 72 ? -5.506 -0.289 -3.492 1.00 93.19 72 GLU A CA 1
ATOM 578 C C . GLU A 1 72 ? -4.743 -0.088 -4.806 1.00 93.19 72 GLU A C 1
ATOM 580 O O . GLU A 1 72 ? -4.404 -1.037 -5.509 1.00 93.19 72 GLU A O 1
ATOM 585 N N . SER A 1 73 ? -4.474 1.168 -5.141 1.00 88.94 73 SER A N 1
ATOM 586 C CA . SER A 1 73 ? -3.753 1.598 -6.341 1.00 88.94 73 SER A CA 1
ATOM 587 C C . SER A 1 73 ? -2.397 2.224 -6.024 1.00 88.94 73 SER A C 1
ATOM 589 O O . SER A 1 73 ? -1.581 2.385 -6.929 1.00 88.94 73 SER A O 1
ATOM 591 N N . HIS A 1 74 ? -2.132 2.574 -4.760 1.00 90.31 74 HIS A N 1
ATOM 592 C CA . HIS A 1 74 ? -0.926 3.301 -4.369 1.00 90.31 74 HIS A CA 1
ATOM 593 C C . HIS A 1 74 ? -0.267 2.676 -3.121 1.00 90.31 74 HIS A C 1
ATOM 595 O O . HIS A 1 74 ? -0.972 2.326 -2.173 1.00 90.31 74 HIS A O 1
ATOM 601 N N . PRO A 1 75 ? 1.078 2.606 -3.023 1.00 93.25 75 PRO A N 1
ATOM 602 C CA . PRO A 1 75 ? 1.798 2.212 -1.805 1.00 93.25 75 PRO A CA 1
ATOM 603 C C . PRO A 1 75 ? 1.377 2.999 -0.559 1.00 93.25 75 PRO A C 1
ATOM 605 O O . PRO A 1 75 ? 1.402 2.462 0.548 1.00 93.25 75 PRO A O 1
ATOM 608 N N . TYR A 1 76 ? 0.948 4.251 -0.721 1.00 93.12 76 TYR A N 1
ATOM 609 C CA . TYR A 1 76 ? 0.453 5.055 0.391 1.00 93.12 76 TYR A CA 1
ATOM 610 C C . TYR A 1 76 ? -0.779 4.433 1.074 1.00 93.12 76 TYR A C 1
ATOM 612 O O . TYR A 1 76 ? -0.857 4.415 2.302 1.00 93.12 76 TYR A O 1
ATOM 620 N N . GLU A 1 77 ? -1.705 3.852 0.309 1.00 92.94 77 GLU A N 1
ATOM 621 C CA . GLU A 1 77 ? -2.914 3.210 0.848 1.00 92.94 77 GLU A CA 1
ATOM 622 C C . GLU A 1 77 ? -2.564 1.942 1.636 1.00 92.94 77 GLU A C 1
ATOM 624 O O . GLU A 1 77 ? -3.079 1.728 2.737 1.00 92.94 77 GLU A O 1
ATOM 629 N N . LEU A 1 78 ? -1.600 1.159 1.136 1.00 95.06 78 LEU A N 1
ATOM 630 C CA . LEU A 1 78 ? -1.025 0.026 1.864 1.00 95.06 78 LEU A CA 1
ATOM 631 C C . LEU A 1 78 ? -0.476 0.472 3.228 1.00 95.06 78 LEU A C 1
ATOM 633 O O . LEU A 1 78 ? -0.742 -0.177 4.244 1.00 95.06 78 LEU A O 1
ATOM 637 N N . TRP A 1 79 ? 0.275 1.576 3.281 1.00 94.94 79 TRP A N 1
ATOM 638 C CA . TRP A 1 79 ? 0.811 2.091 4.544 1.00 94.94 79 TRP A CA 1
ATOM 639 C C . TRP A 1 79 ? -0.284 2.560 5.491 1.00 94.94 79 TRP A C 1
ATOM 641 O O . TRP A 1 79 ? -0.223 2.253 6.680 1.00 94.94 79 TRP A O 1
ATOM 651 N N . GLN A 1 80 ? -1.307 3.250 4.985 1.00 94.94 80 GLN A N 1
ATOM 652 C CA . GLN A 1 80 ? -2.452 3.658 5.797 1.00 94.94 80 GLN A CA 1
ATOM 653 C C . GLN A 1 80 ? -3.170 2.449 6.401 1.00 94.94 80 GLN A C 1
ATOM 655 O O . GLN A 1 80 ? -3.479 2.446 7.597 1.00 94.94 80 GLN A O 1
ATOM 660 N N . ARG A 1 81 ? -3.393 1.394 5.608 1.00 96.31 81 ARG A N 1
ATOM 661 C CA . ARG A 1 81 ? -3.989 0.146 6.092 1.00 96.31 81 ARG A CA 1
ATOM 662 C C . ARG A 1 81 ? -3.142 -0.485 7.194 1.00 96.31 81 ARG A C 1
ATOM 664 O O . ARG A 1 81 ? -3.690 -0.847 8.237 1.00 96.31 81 ARG A O 1
ATOM 671 N N . GLN A 1 82 ? -1.828 -0.592 6.996 1.00 96.06 82 GLN A N 1
ATOM 672 C CA . GLN A 1 82 ? -0.930 -1.151 8.010 1.00 96.06 82 GLN A CA 1
ATOM 673 C C . GLN A 1 82 ? -0.899 -0.304 9.285 1.00 96.06 82 GLN A C 1
ATOM 675 O O . GLN A 1 82 ? -1.064 -0.841 10.379 1.00 96.06 82 GLN A O 1
ATOM 680 N N . ALA A 1 83 ? -0.776 1.018 9.161 1.00 95.69 83 ALA A N 1
ATOM 681 C CA . ALA A 1 83 ? -0.788 1.933 10.297 1.00 95.69 83 ALA A CA 1
ATOM 682 C C . ALA A 1 83 ? -2.097 1.830 11.095 1.00 95.69 83 ALA A C 1
ATOM 684 O O . ALA A 1 83 ? -2.071 1.780 12.323 1.00 95.69 83 ALA A O 1
ATOM 685 N N . LYS A 1 84 ? -3.245 1.727 10.414 1.00 94.50 84 LYS A N 1
ATOM 686 C CA . LYS A 1 84 ? -4.551 1.544 11.061 1.00 94.50 84 LYS A CA 1
ATOM 687 C C . LYS A 1 84 ? -4.647 0.206 11.792 1.00 94.50 84 LYS A C 1
ATOM 689 O O . LYS A 1 84 ? -5.165 0.172 12.907 1.00 94.50 84 LYS A O 1
ATOM 694 N N . ALA A 1 85 ? -4.151 -0.876 11.191 1.00 93.75 85 ALA A N 1
ATOM 695 C CA . ALA A 1 85 ? -4.117 -2.190 11.829 1.00 93.75 85 ALA A CA 1
ATOM 696 C C . ALA A 1 85 ? -3.244 -2.169 13.095 1.00 93.75 85 ALA A C 1
ATOM 698 O O . ALA A 1 85 ? -3.695 -2.600 14.155 1.00 93.75 85 ALA A O 1
ATOM 699 N N . LEU A 1 86 ? -2.049 -1.576 13.023 1.00 92.94 86 LEU A N 1
ATOM 700 C CA . LEU A 1 86 ? -1.158 -1.406 14.174 1.00 92.94 86 LEU A CA 1
ATOM 701 C C . LEU A 1 86 ? -1.780 -0.517 15.262 1.00 92.94 86 LEU A C 1
ATOM 703 O O . LEU A 1 86 ? -1.818 -0.888 16.427 1.00 92.94 86 LEU A O 1
ATOM 707 N N . ALA A 1 87 ? -2.364 0.625 14.906 1.00 91.75 87 ALA A N 1
ATOM 708 C CA . ALA A 1 87 ? -3.034 1.489 15.879 1.00 91.75 87 ALA A CA 1
ATOM 709 C C . ALA A 1 87 ? -4.254 0.811 16.532 1.00 91.75 87 ALA A C 1
ATOM 711 O O . ALA A 1 87 ? -4.634 1.147 17.655 1.00 91.75 87 ALA A O 1
ATOM 712 N N . SER A 1 88 ? -4.888 -0.143 15.843 1.00 89.75 88 SER A N 1
ATOM 713 C CA . SER A 1 88 ? -6.027 -0.880 16.390 1.00 89.75 88 SER A CA 1
ATOM 714 C C . SER A 1 88 ? -5.637 -1.795 17.554 1.00 89.75 88 SER A C 1
ATOM 716 O O . SER A 1 88 ? -6.432 -1.931 18.485 1.00 89.75 88 SER A O 1
ATOM 718 N N . VAL A 1 89 ? -4.417 -2.354 17.561 1.00 87.88 89 VAL A N 1
ATOM 719 C CA . VAL A 1 89 ? -3.988 -3.248 18.648 1.00 87.88 89 VAL A CA 1
ATOM 720 C C . VAL A 1 89 ? -3.780 -2.490 19.958 1.00 87.88 89 VAL A C 1
ATOM 722 O O . VAL A 1 89 ? -4.170 -2.984 21.016 1.00 87.88 89 VAL A O 1
ATOM 725 N N . GLU A 1 90 ? -3.304 -1.244 19.901 1.00 81.62 90 GLU A N 1
ATOM 726 C CA . GLU A 1 90 ? -3.129 -0.398 21.090 1.00 81.62 90 GLU A CA 1
ATOM 727 C C . GLU A 1 90 ? -4.458 -0.115 21.805 1.00 81.62 90 GLU A C 1
ATOM 729 O O . GLU A 1 90 ? -4.520 -0.122 23.033 1.00 81.62 90 GLU A O 1
ATOM 734 N N . LYS A 1 91 ? -5.564 0.035 21.062 1.00 73.81 91 LYS A N 1
ATOM 735 C CA . LYS A 1 91 ? -6.899 0.256 21.653 1.00 73.81 91 LYS A CA 1
ATOM 736 C C . LYS A 1 91 ? -7.390 -0.926 22.489 1.00 73.81 91 LYS A C 1
ATOM 738 O O . LYS A 1 91 ? -8.210 -0.742 23.383 1.00 73.81 91 LYS A O 1
ATOM 743 N N . THR A 1 92 ? -6.917 -2.135 22.192 1.00 64.06 92 THR A N 1
ATOM 744 C CA . THR A 1 92 ? -7.317 -3.354 22.913 1.00 64.06 92 THR A CA 1
ATOM 745 C C . THR A 1 92 ? -6.491 -3.599 24.173 1.00 64.06 92 THR A C 1
ATOM 747 O O . THR A 1 92 ? -6.866 -4.423 25.009 1.00 64.06 92 THR A O 1
ATOM 750 N N . LYS A 1 93 ? -5.405 -2.841 24.367 1.00 60.12 93 LYS A N 1
ATOM 751 C CA . LYS A 1 93 ? -4.560 -2.899 25.557 1.00 60.12 93 LYS A CA 1
ATOM 752 C C . LYS A 1 93 ? -5.208 -2.122 26.706 1.00 60.12 93 LYS A C 1
ATOM 754 O O . LYS A 1 93 ? -4.691 -1.114 27.172 1.00 60.12 93 LYS A O 1
ATOM 759 N N . ASN A 1 94 ? -6.347 -2.607 27.196 1.00 59.28 94 ASN A N 1
ATOM 760 C CA . ASN A 1 94 ? -6.844 -2.198 28.505 1.00 59.28 94 ASN A CA 1
ATOM 761 C C . ASN A 1 94 ? -5.903 -2.788 29.572 1.00 59.28 94 ASN A C 1
ATOM 763 O O . ASN A 1 94 ? -5.858 -4.010 29.727 1.00 59.28 94 ASN A O 1
ATOM 767 N N . PRO A 1 95 ? -5.178 -1.973 30.361 1.00 57.19 95 PRO A N 1
ATOM 768 C CA . PRO A 1 95 ? -4.216 -2.480 31.345 1.00 57.19 95 PRO A CA 1
ATOM 769 C C . PRO A 1 95 ? -4.863 -3.268 32.502 1.00 57.19 95 PRO A C 1
ATOM 771 O O . PRO A 1 95 ? -4.153 -3.823 33.331 1.00 57.19 95 PRO A O 1
ATOM 774 N N . LYS A 1 96 ? -6.201 -3.332 32.578 1.00 58.09 96 LYS A N 1
ATOM 775 C CA . LYS A 1 96 ? -6.951 -3.981 33.667 1.00 58.09 96 LYS A CA 1
ATOM 776 C C . LYS A 1 96 ? -7.296 -5.461 33.443 1.00 58.09 96 LYS A C 1
ATOM 778 O O . LYS A 1 96 ? -7.727 -6.096 34.397 1.00 58.09 96 LYS A O 1
ATOM 783 N N . THR A 1 97 ? -7.142 -6.019 32.238 1.00 56.28 97 THR A N 1
ATOM 784 C CA . THR A 1 97 ? -7.588 -7.401 31.933 1.00 56.28 97 THR A CA 1
ATOM 785 C C . THR A 1 97 ? -6.463 -8.388 31.607 1.00 56.28 97 THR A C 1
ATOM 787 O O . THR A 1 97 ? -6.736 -9.570 31.437 1.00 56.28 97 THR A O 1
ATOM 790 N N . MET A 1 98 ? -5.200 -7.953 31.582 1.00 54.56 98 MET A N 1
ATOM 791 C CA . MET A 1 98 ? -4.023 -8.817 31.365 1.00 54.56 98 MET A CA 1
ATOM 792 C C . MET A 1 98 ? -3.467 -9.359 32.694 1.00 54.56 98 MET A C 1
ATOM 794 O O . MET A 1 98 ? -2.285 -9.215 32.994 1.00 54.56 98 MET A O 1
ATOM 798 N N . GLY A 1 99 ? -4.341 -9.910 33.535 1.00 58.28 99 GLY A N 1
ATOM 799 C CA . GLY A 1 99 ? -3.978 -10.397 34.864 1.00 58.28 99 GLY A CA 1
ATOM 800 C C . GLY A 1 99 ? -5.149 -11.056 35.581 1.00 58.28 99 GLY A C 1
ATOM 801 O O . GLY A 1 99 ? -5.665 -10.498 36.546 1.00 58.28 99 GLY A O 1
ATOM 802 N N . LYS A 1 100 ? -5.580 -12.217 35.087 1.00 39.44 100 LYS A N 1
ATOM 803 C CA . LYS A 1 100 ? -6.249 -13.267 35.862 1.00 39.44 100 LYS A CA 1
ATOM 804 C C . LYS A 1 100 ? -5.870 -14.620 35.286 1.00 39.44 100 LYS A C 1
ATOM 806 O O . LYS A 1 100 ? -5.793 -14.699 34.041 1.00 39.44 100 LYS A O 1
#

Mean predicted aligned error: 16.64 Å

Secondary structure (DSSP, 8-state):
-PPP----PPPTTSHHHHHHHHHHHHHHHHHHHHHHHHS----GGGGSHHHHTTT-HHHHHHIIIIIS-TT--SHHHHHHHHHHHHHHHHHH--TTSS--

Solvent-accessible surface area (backbone atoms only — not comparable to full-atom values): 6238 Å² total; per-residue (Å²): 137,84,84,81,84,82,82,83,75,82,58,85,85,40,73,66,46,50,55,49,50,52,52,52,51,50,51,52,52,50,53,50,51,51,54,61,58,68,54,61,82,64,74,56,64,64,38,31,46,70,56,60,33,65,92,37,65,66,61,35,50,46,44,60,75,73,65,42,51,100,91,45,80,32,65,62,53,50,49,53,52,51,52,52,55,57,58,52,56,60,74,69,63,55,90,84,71,86,77,127

Sequence (100 aa):
MAEAIELNFPNENDKSSKELNTLVEDTARELAKEIDKKTTKDDFSKYQIDNYYNGDTLGADVLKNKYLAPWESHPYELWQRQAKALASVEKTKNPKTMGK

pLDDT: mean 76.26, std 16.13, range [39.44, 96.44]

Radius of gyration: 24.83 Å; Cα contacts (8 Å, |Δi|>4): 37; chains: 1; bounding box: 55×44×62 Å

Foldseek 3Di:
DDDDDDDDDDDCPDPVNVVVVVVVVVVVVVVVVVVVVVPPVPVCVCFQLCNVCPVNPVSSCCCVPPQDDPPDRGVVVSVVVVVVVVVVVVVVPPVPPPPD